Protein AF-A0A1Q6ETB6-F1 (afdb_monomer)

pLDDT: mean 91.85, std 9.09, range [51.88, 98.44]

Sequence (93 aa):
MLDDWRLGNLTTDSFPELERMRQALGFIEASRIYPPQCRSCKWAPLCRGGGRRDRLAMPAGSLGVNRYCGAFRSFFEYAVPKLMELVRQYSRQ

Nearest PDB structures (foldseek):
  4k38-assembly2_B  TM=8.822E-01  e=7.637E-05  Clostridium perfringens ATCC 13124
  4k39-assembly1_A  TM=8.865E-01  e=8.682E-05  Clostridium perfringens ATCC 13124
  4k39-assembly2_B  TM=8.851E-01  e=1.052E-04  Clostridium perfringens ATCC 13124
  4k37-assembly1_A  TM=8.856E-01  e=9.870E-05  Clostridium perfringens ATCC 13124
  4k36-assembly1_A  TM=8.894E-01  e=1.546E-04  Clostridium perfringens ATCC 13124

Secondary structure (DSSP, 8-state):
--GGG----TTTS-HHHHHHHHHHHTHHHHHH---HHHHS-TTHHHHTT--GGGEEEPTTS-EEEETTHHHHHHHHHHHHHHHHHHHHHHTT-

Structure (mmCIF, N/CA/C/O backbone):
data_AF-A0A1Q6ETB6-F1
#
_entry.id   AF-A0A1Q6ETB6-F1
#
loop_
_atom_site.group_PDB
_atom_site.id
_atom_site.type_symbol
_atom_site.label_atom_id
_atom_site.label_alt_id
_atom_site.label_comp_id
_atom_site.label_asym_id
_atom_site.label_entity_id
_atom_site.label_seq_id
_atom_site.pdbx_PDB_ins_code
_atom_site.Cartn_x
_atom_site.Cartn_y
_atom_site.Cartn_z
_atom_site.occupancy
_atom_site.B_iso_or_equiv
_atom_site.auth_seq_id
_atom_site.auth_comp_id
_atom_site.auth_asym_id
_atom_site.auth_atom_id
_atom_site.pdbx_PDB_model_num
ATOM 1 N N . MET A 1 1 ? -3.340 -7.848 -19.755 1.00 51.88 1 MET A N 1
ATOM 2 C CA . MET A 1 1 ? -2.057 -8.214 -20.380 1.00 51.88 1 MET A CA 1
ATOM 3 C C . MET A 1 1 ? -0.966 -7.867 -19.372 1.00 51.88 1 MET A C 1
ATOM 5 O O . MET A 1 1 ? -1.039 -6.786 -18.808 1.00 51.88 1 MET A O 1
ATOM 9 N N . LEU A 1 2 ? -0.082 -8.799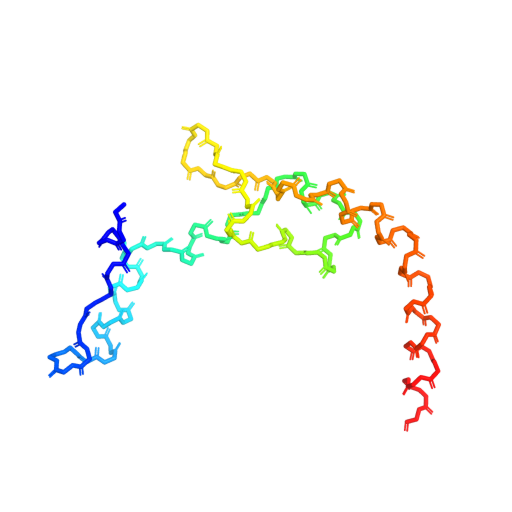 -18.995 1.00 63.56 2 LEU A N 1
ATOM 10 C CA . LEU A 1 2 ? 0.982 -8.532 -18.001 1.00 63.56 2 LEU A CA 1
ATOM 11 C C . LEU A 1 2 ? 2.189 -7.812 -18.619 1.00 63.56 2 LEU A C 1
ATOM 13 O O . LEU A 1 2 ? 3.033 -7.300 -17.886 1.00 63.56 2 LEU A O 1
ATOM 17 N N . ASP A 1 3 ? 2.238 -7.751 -19.949 1.00 76.38 3 ASP A N 1
ATOM 18 C CA . ASP A 1 3 ? 3.353 -7.178 -20.698 1.00 76.38 3 ASP A CA 1
ATOM 19 C C . ASP A 1 3 ? 3.542 -5.683 -20.426 1.00 76.38 3 ASP A C 1
ATOM 21 O O . ASP A 1 3 ? 4.678 -5.217 -20.409 1.00 76.38 3 ASP A O 1
ATOM 25 N N . ASP A 1 4 ? 2.466 -4.963 -20.081 1.00 84.62 4 ASP A N 1
ATOM 26 C CA . ASP A 1 4 ? 2.508 -3.540 -19.707 1.00 84.62 4 ASP A CA 1
ATOM 27 C C . ASP A 1 4 ? 3.385 -3.266 -18.471 1.00 84.62 4 ASP A C 1
ATOM 29 O O . ASP A 1 4 ? 3.757 -2.125 -18.218 1.00 84.62 4 ASP A O 1
ATOM 33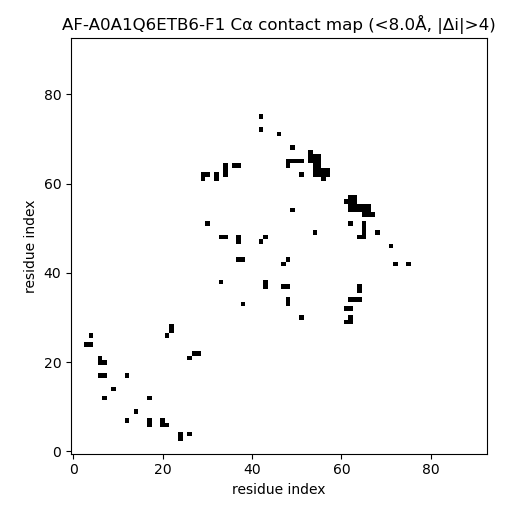 N N . TRP A 1 5 ? 3.711 -4.299 -17.683 1.00 89.12 5 TRP A N 1
ATOM 34 C CA . TRP A 1 5 ? 4.571 -4.200 -16.501 1.00 89.12 5 TRP A CA 1
ATOM 35 C C . TRP A 1 5 ? 5.881 -4.988 -16.636 1.00 89.12 5 TRP A C 1
ATOM 37 O O . TRP A 1 5 ? 6.546 -5.255 -15.631 1.00 89.12 5 TRP A O 1
ATOM 47 N N . ARG A 1 6 ? 6.269 -5.384 -17.855 1.00 93.19 6 ARG A N 1
ATOM 48 C CA . ARG A 1 6 ? 7.516 -6.118 -18.095 1.00 93.19 6 ARG A CA 1
ATOM 49 C C . ARG A 1 6 ? 8.731 -5.225 -17.820 1.00 93.19 6 ARG A C 1
ATOM 51 O O . ARG A 1 6 ? 8.952 -4.236 -18.506 1.00 93.19 6 ARG A O 1
ATOM 58 N N . LEU A 1 7 ? 9.555 -5.623 -16.851 1.00 94.69 7 LEU A N 1
ATOM 59 C CA . LEU A 1 7 ? 10.777 -4.898 -16.475 1.00 94.69 7 LEU A CA 1
ATOM 60 C C . LEU A 1 7 ? 11.978 -5.181 -17.385 1.00 94.69 7 LEU A C 1
ATOM 62 O O . LEU A 1 7 ? 12.834 -4.318 -17.527 1.00 94.69 7 LEU A O 1
ATOM 66 N N . GLY A 1 8 ? 12.051 -6.380 -17.966 1.00 94.88 8 GLY A N 1
ATOM 67 C CA . GLY A 1 8 ? 13.199 -6.835 -18.749 1.00 94.88 8 GLY A CA 1
ATOM 68 C C . GLY A 1 8 ? 13.439 -8.334 -18.584 1.00 94.88 8 GLY A C 1
ATOM 69 O O . GLY A 1 8 ? 12.503 -9.087 -18.297 1.00 94.88 8 GLY A O 1
ATOM 70 N N . ASN A 1 9 ? 14.680 -8.766 -18.776 1.00 96.19 9 ASN A N 1
ATOM 71 C CA . ASN A 1 9 ? 15.147 -10.137 -18.613 1.00 96.19 9 ASN A CA 1
ATOM 72 C C . ASN A 1 9 ? 16.494 -10.164 -17.869 1.00 96.19 9 ASN A C 1
ATOM 74 O O . ASN A 1 9 ? 17.481 -9.613 -18.336 1.00 96.19 9 ASN A O 1
ATOM 78 N N . LEU A 1 10 ? 16.554 -10.874 -16.740 1.00 96.81 10 LEU A N 1
ATOM 79 C CA . LEU A 1 10 ? 17.746 -10.967 -15.884 1.00 96.81 10 LEU A CA 1
ATOM 80 C C . LEU A 1 10 ? 18.966 -11.622 -16.555 1.00 96.81 10 LEU A C 1
ATOM 82 O O . LEU A 1 10 ? 20.074 -11.479 -16.047 1.00 96.81 10 LEU A O 1
ATOM 86 N N . THR A 1 11 ? 18.790 -12.361 -17.656 1.00 97.94 11 THR A N 1
ATOM 87 C CA . THR A 1 11 ? 19.915 -12.973 -18.385 1.00 97.94 11 THR A CA 1
ATOM 88 C C . THR A 1 11 ? 20.568 -12.022 -19.385 1.00 97.94 11 THR A C 1
ATOM 90 O O . THR A 1 11 ? 21.660 -12.317 -19.863 1.00 97.94 11 THR A O 1
ATOM 93 N N . THR A 1 12 ? 19.889 -10.933 -19.756 1.00 97.81 12 THR A N 1
ATOM 94 C CA . THR A 1 12 ? 20.358 -9.975 -20.774 1.00 97.81 12 THR A CA 1
ATOM 95 C C . THR A 1 12 ? 20.524 -8.565 -20.232 1.00 97.81 12 THR A C 1
ATOM 97 O O . THR A 1 12 ? 21.359 -7.827 -20.745 1.00 97.81 12 THR A O 1
ATOM 100 N N . ASP A 1 13 ? 19.767 -8.208 -19.197 1.00 97.81 13 ASP A N 1
ATOM 101 C CA . ASP A 1 13 ? 19.646 -6.843 -18.705 1.00 97.81 13 ASP A CA 1
ATOM 102 C C . ASP A 1 13 ? 20.272 -6.732 -17.312 1.00 97.81 13 ASP A C 1
ATOM 104 O O . ASP A 1 13 ? 20.064 -7.567 -16.427 1.00 97.81 13 ASP A O 1
ATOM 108 N N . SER A 1 14 ? 21.025 -5.660 -17.098 1.00 98.06 14 SER A N 1
ATOM 109 C CA . SER A 1 14 ? 21.638 -5.347 -15.811 1.00 98.06 14 SER A CA 1
ATOM 110 C C . SER A 1 14 ? 20.629 -4.747 -14.822 1.00 98.06 14 SER A C 1
ATOM 112 O O . SER A 1 14 ? 19.626 -4.140 -15.200 1.00 98.06 14 SER A O 1
ATOM 114 N N . PHE A 1 15 ? 20.911 -4.835 -13.517 1.00 98.12 15 PHE A N 1
ATOM 115 C CA . PHE A 1 15 ? 20.062 -4.209 -12.492 1.00 98.12 15 PHE A CA 1
ATOM 116 C C . PHE A 1 15 ? 19.832 -2.697 -12.698 1.00 98.12 15 PHE A C 1
ATOM 118 O O . PHE A 1 15 ? 18.691 -2.264 -12.528 1.00 98.12 15 PHE A O 1
ATOM 125 N N . PRO A 1 16 ? 20.832 -1.880 -13.092 1.00 98.31 16 PRO A N 1
ATOM 126 C CA . PRO A 1 16 ? 20.592 -0.473 -13.420 1.00 98.31 16 PRO A CA 1
ATOM 127 C C . PRO A 1 16 ? 19.609 -0.257 -14.582 1.00 98.31 16 PRO A C 1
ATOM 129 O O . PRO A 1 16 ? 18.826 0.693 -14.553 1.00 98.31 16 PRO A O 1
ATOM 132 N N . GLU A 1 17 ? 19.618 -1.125 -15.597 1.00 97.81 17 GLU A N 1
ATOM 133 C CA . GLU A 1 17 ? 18.672 -1.058 -16.720 1.00 97.81 17 GLU A CA 1
ATOM 134 C C . GLU A 1 17 ? 17.258 -1.441 -16.283 1.00 97.81 17 GLU A C 1
ATOM 136 O O . GLU A 1 17 ? 16.303 -0.724 -16.595 1.00 97.81 17 GLU A O 1
ATOM 141 N N . LEU A 1 18 ? 17.130 -2.505 -15.485 1.00 97.56 18 LEU A N 1
ATOM 142 C CA . LEU A 1 18 ? 15.856 -2.920 -14.896 1.00 97.56 18 LEU A CA 1
ATOM 143 C C . LEU A 1 18 ? 15.276 -1.837 -13.977 1.00 97.56 18 LEU A C 1
ATOM 145 O O . LEU A 1 18 ? 14.071 -1.594 -13.999 1.00 97.56 18 LEU A O 1
ATOM 149 N N . GLU A 1 19 ? 16.116 -1.144 -13.204 1.00 97.44 19 GLU A N 1
ATOM 150 C CA . GLU A 1 19 ? 15.686 -0.037 -12.345 1.00 97.44 19 GLU A CA 1
ATOM 151 C C . GLU A 1 19 ? 15.219 1.174 -13.163 1.00 97.44 19 GLU A C 1
ATOM 153 O O . GLU A 1 19 ? 14.175 1.757 -12.863 1.00 97.44 19 GLU A O 1
ATOM 158 N N . ARG A 1 20 ? 15.925 1.524 -14.245 1.00 96.94 20 ARG A N 1
ATOM 159 C 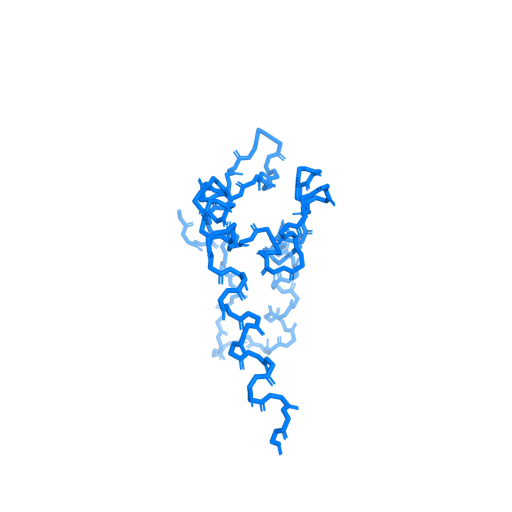CA . ARG A 1 20 ? 15.456 2.552 -15.187 1.00 96.94 20 ARG A CA 1
ATOM 160 C C . ARG A 1 20 ? 14.110 2.181 -15.805 1.00 96.94 20 ARG A C 1
ATOM 162 O O . ARG A 1 20 ? 13.231 3.037 -15.888 1.00 96.94 20 ARG A O 1
ATOM 169 N N . MET A 1 21 ? 13.929 0.923 -16.212 1.00 96.31 21 MET A N 1
ATOM 170 C CA . MET A 1 21 ? 12.650 0.457 -16.751 1.00 96.31 21 MET A CA 1
ATOM 171 C C . MET A 1 21 ? 11.549 0.516 -15.688 1.00 96.31 21 MET A C 1
ATOM 173 O O . MET A 1 21 ? 10.463 1.027 -15.948 1.00 96.31 21 MET A O 1
ATOM 177 N N . ARG A 1 22 ? 11.838 0.093 -14.451 1.00 95.56 22 ARG A N 1
ATOM 178 C CA . ARG A 1 22 ? 10.908 0.190 -13.316 1.00 95.56 22 ARG A CA 1
ATOM 179 C C . ARG A 1 22 ? 10.411 1.619 -13.098 1.00 95.56 22 ARG A C 1
ATOM 181 O O . ARG A 1 22 ? 9.224 1.806 -12.830 1.00 95.56 22 ARG A O 1
ATOM 188 N N . GLN A 1 23 ? 11.305 2.604 -13.186 1.00 95.88 23 GLN A N 1
ATOM 189 C CA . GLN A 1 23 ? 10.966 4.025 -13.077 1.00 95.88 23 GLN A CA 1
ATOM 190 C C . GLN A 1 23 ? 10.128 4.498 -14.270 1.00 95.88 23 GLN A C 1
ATOM 192 O O . GLN A 1 23 ? 9.112 5.160 -14.070 1.00 95.88 23 GLN A O 1
ATOM 197 N N . ALA A 1 24 ? 10.506 4.115 -15.494 1.00 94.75 24 ALA A N 1
ATOM 198 C CA . ALA A 1 24 ? 9.783 4.478 -16.714 1.00 94.75 24 ALA A CA 1
ATOM 199 C C . ALA A 1 24 ? 8.339 3.947 -16.729 1.00 94.75 24 ALA A C 1
ATOM 201 O O . ALA A 1 24 ? 7.429 4.650 -17.160 1.00 94.75 24 ALA A O 1
ATOM 202 N N . LEU A 1 25 ? 8.113 2.738 -16.204 1.00 93.50 25 LEU A N 1
ATOM 203 C CA . LEU A 1 25 ? 6.777 2.151 -16.076 1.00 93.50 25 LEU A CA 1
ATOM 204 C C . LEU A 1 25 ? 5.883 2.896 -15.069 1.00 93.50 25 LEU A C 1
ATOM 206 O O . LEU A 1 25 ? 4.660 2.801 -15.139 1.00 93.50 25 LEU A O 1
ATOM 210 N N . GLY A 1 26 ? 6.454 3.607 -14.092 1.00 91.88 26 GLY A N 1
ATOM 211 C CA . GLY A 1 26 ? 5.677 4.418 -13.151 1.00 91.88 26 GLY A CA 1
ATOM 212 C C . GLY A 1 26 ? 4.832 3.621 -12.142 1.00 91.88 26 GLY A C 1
ATOM 213 O O . GLY A 1 26 ? 3.929 4.179 -11.509 1.00 91.88 26 GLY A O 1
ATOM 214 N N . PHE A 1 27 ? 5.059 2.307 -11.985 1.00 90.69 27 PHE A N 1
ATOM 215 C CA . PHE A 1 27 ? 4.226 1.438 -11.134 1.00 90.69 27 PHE A CA 1
ATOM 216 C C . PHE A 1 27 ? 4.210 1.908 -9.674 1.00 90.69 27 PHE A C 1
ATOM 218 O O . PHE A 1 27 ? 3.148 1.967 -9.036 1.00 90.69 27 PHE A O 1
ATOM 225 N N . ILE A 1 28 ? 5.399 2.223 -9.150 1.00 92.00 28 ILE A N 1
ATOM 226 C CA . ILE A 1 28 ? 5.604 2.656 -7.765 1.00 92.00 28 ILE A CA 1
ATOM 227 C C . ILE A 1 28 ? 5.099 4.085 -7.601 1.00 92.00 28 ILE A C 1
ATOM 229 O O . ILE A 1 28 ? 4.414 4.396 -6.630 1.00 92.00 28 ILE A O 1
ATOM 233 N N . GLU A 1 29 ? 5.371 4.943 -8.569 1.00 92.12 29 GLU A N 1
ATOM 234 C CA . GLU A 1 29 ? 5.028 6.356 -8.602 1.00 92.12 29 GLU A CA 1
ATOM 235 C C . GLU A 1 29 ? 3.504 6.527 -8.550 1.00 92.12 29 GLU A C 1
ATOM 237 O O . GLU A 1 29 ? 2.988 7.238 -7.685 1.00 92.12 29 GLU A O 1
ATOM 242 N N . ALA A 1 30 ? 2.767 5.750 -9.351 1.00 89.12 30 ALA A N 1
ATOM 243 C CA . ALA A 1 30 ? 1.310 5.678 -9.289 1.00 89.12 30 ALA A CA 1
ATOM 244 C C . ALA A 1 30 ? 0.797 5.208 -7.914 1.00 89.12 30 ALA A C 1
ATOM 246 O O . ALA A 1 30 ? -0.241 5.673 -7.441 1.00 89.12 30 ALA A O 1
ATOM 247 N N . SER A 1 31 ? 1.525 4.312 -7.233 1.00 90.00 31 SER A N 1
ATOM 248 C CA . SER A 1 31 ? 1.145 3.824 -5.899 1.00 90.00 31 SER A CA 1
ATOM 249 C C . SER A 1 31 ? 1.248 4.896 -4.803 1.00 90.00 31 SER A C 1
ATOM 251 O O . SER A 1 31 ? 0.494 4.844 -3.829 1.00 90.00 31 SER A O 1
ATOM 253 N N . ARG A 1 32 ? 2.129 5.894 -4.981 1.00 90.12 32 ARG A N 1
ATOM 254 C CA . ARG A 1 32 ? 2.381 6.976 -4.010 1.00 90.12 32 ARG A CA 1
ATOM 255 C C . ARG A 1 32 ? 1.271 8.020 -3.965 1.00 90.12 32 ARG A C 1
ATOM 257 O O . ARG A 1 32 ? 1.198 8.780 -3.000 1.00 90.12 32 ARG A O 1
ATOM 264 N N . ILE A 1 33 ? 0.404 8.070 -4.978 1.00 88.12 33 ILE A N 1
ATOM 265 C CA . ILE A 1 33 ? -0.752 8.971 -4.990 1.00 88.12 33 ILE A CA 1
ATOM 266 C C . ILE A 1 33 ? -1.608 8.641 -3.773 1.00 88.12 33 ILE A C 1
ATOM 268 O O . ILE A 1 33 ? -2.119 7.531 -3.663 1.00 88.12 33 ILE A O 1
ATOM 272 N N . TYR A 1 34 ? -1.766 9.589 -2.856 1.00 88.94 34 TYR A N 1
ATOM 273 C CA . TYR A 1 34 ? -2.475 9.367 -1.601 1.00 88.94 34 TYR A CA 1
ATOM 274 C C . TYR A 1 34 ? -3.822 10.109 -1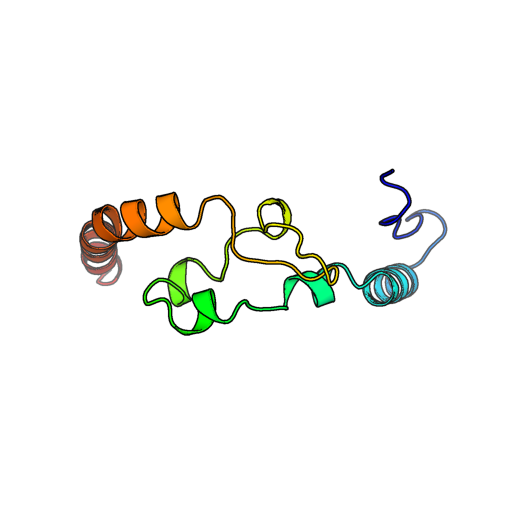.610 1.00 88.94 34 TYR A C 1
ATOM 276 O O . TYR A 1 34 ? -3.809 11.348 -1.665 1.00 88.94 34 TYR A O 1
ATOM 284 N N . PRO A 1 35 ? -4.973 9.397 -1.590 1.00 90.38 35 PRO A N 1
ATOM 285 C CA . PRO A 1 35 ? -6.284 10.012 -1.771 1.00 90.38 35 PRO A CA 1
ATOM 286 C C . PRO A 1 35 ? -6.589 11.030 -0.666 1.00 90.38 35 PRO A C 1
ATOM 288 O O . PRO A 1 35 ? -6.238 10.781 0.493 1.00 90.38 35 PRO A O 1
ATOM 291 N N . PRO A 1 36 ? -7.285 12.143 -0.963 1.00 90.94 36 PRO A N 1
ATOM 292 C CA . PRO A 1 36 ? -7.652 13.138 0.045 1.00 90.94 36 PRO A CA 1
ATOM 293 C C . PRO A 1 36 ? -8.400 12.544 1.247 1.00 90.94 36 PRO A C 1
ATOM 295 O O . PRO A 1 36 ? -8.114 12.904 2.384 1.00 90.94 36 PRO A O 1
ATOM 298 N N . GLN A 1 37 ? -9.273 11.555 1.020 1.00 92.19 37 GLN A N 1
ATOM 299 C CA . GLN A 1 37 ? -10.014 10.866 2.085 1.00 92.19 37 GLN A CA 1
ATOM 300 C C . GLN A 1 37 ? -9.086 10.120 3.051 1.00 92.19 37 GLN A C 1
ATOM 302 O O . GLN A 1 37 ? -9.391 9.967 4.230 1.00 92.19 37 GLN A O 1
ATOM 307 N N . CYS A 1 38 ? -7.942 9.640 2.560 1.00 94.19 38 CYS A N 1
ATOM 308 C CA . CYS A 1 38 ? -6.947 8.979 3.388 1.00 94.19 38 CYS A CA 1
ATOM 309 C C . CYS A 1 38 ? -6.083 9.990 4.159 1.00 94.19 38 CYS A C 1
ATOM 311 O O . CYS A 1 38 ? -5.524 9.618 5.185 1.00 94.19 38 CYS A O 1
ATOM 313 N N . ARG A 1 39 ? -5.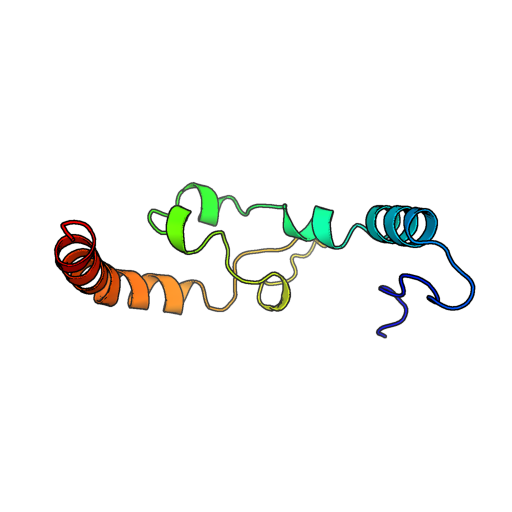980 11.256 3.718 1.00 92.00 39 ARG A N 1
ATOM 314 C CA . ARG A 1 39 ? -5.239 12.318 4.433 1.00 92.00 39 ARG A CA 1
ATOM 315 C C . ARG A 1 39 ? -5.950 12.774 5.702 1.00 92.00 39 ARG A C 1
ATOM 317 O O . ARG A 1 39 ? -5.282 13.046 6.689 1.00 92.00 39 ARG A O 1
ATOM 324 N N . SER A 1 40 ? -7.280 12.819 5.688 1.00 93.50 40 SER A N 1
ATOM 325 C CA . SER A 1 40 ? -8.096 13.201 6.849 1.00 93.50 40 SER A CA 1
ATOM 326 C C . SER A 1 40 ? -8.507 12.020 7.741 1.00 93.50 40 SER A C 1
ATOM 328 O O . SER A 1 40 ? -9.161 12.211 8.763 1.00 93.50 40 SER A O 1
ATOM 330 N N . CYS A 1 41 ? -8.151 10.784 7.379 1.00 96.81 41 CYS A N 1
ATOM 331 C CA . CYS A 1 41 ? -8.556 9.594 8.122 1.00 96.81 41 CYS A CA 1
ATOM 332 C C . CYS A 1 41 ? -7.686 9.380 9.371 1.00 96.81 41 CYS A C 1
ATOM 334 O O . CYS A 1 41 ? -6.474 9.215 9.257 1.00 96.81 41 CYS A O 1
ATOM 336 N N . LYS A 1 42 ? -8.301 9.248 10.555 1.00 97.19 42 LYS A N 1
ATOM 337 C CA . LYS A 1 42 ? -7.580 8.949 11.811 1.00 97.19 42 LYS A CA 1
ATOM 338 C C . LYS A 1 42 ? -6.778 7.639 11.776 1.00 97.19 42 LYS A C 1
ATOM 340 O O . LYS A 1 42 ? -5.781 7.502 12.473 1.00 97.19 42 LYS A O 1
ATOM 345 N N . TRP A 1 43 ? -7.188 6.689 10.932 1.00 97.62 43 TRP A N 1
ATOM 346 C CA . TRP A 1 43 ? -6.515 5.399 10.752 1.00 97.62 43 TRP A CA 1
ATOM 347 C C . TRP A 1 43 ? -5.384 5.431 9.715 1.00 97.62 43 TRP A C 1
ATOM 349 O O . TRP A 1 43 ? -4.746 4.407 9.478 1.00 97.62 43 TRP A O 1
ATOM 359 N N . ALA A 1 44 ? -5.113 6.582 9.089 1.00 96.00 44 ALA A N 1
ATOM 360 C CA . ALA A 1 44 ? -4.064 6.746 8.084 1.00 96.00 44 ALA A CA 1
ATOM 361 C C . ALA A 1 44 ? -2.668 6.258 8.519 1.00 96.00 44 ALA A C 1
ATOM 363 O O . ALA A 1 44 ? -2.030 5.583 7.708 1.00 96.00 44 ALA A O 1
ATOM 364 N N . PRO A 1 45 ? -2.192 6.499 9.761 1.00 94.81 45 PRO A N 1
ATOM 365 C CA . PRO A 1 45 ? -0.858 6.053 10.178 1.00 94.81 45 PRO A CA 1
ATOM 366 C C . PRO A 1 45 ? -0.684 4.525 10.177 1.00 94.81 45 PRO A C 1
ATOM 368 O O . PRO A 1 45 ? 0.410 4.025 9.902 1.00 94.81 45 PRO A O 1
ATOM 371 N N . LEU A 1 46 ? -1.773 3.791 10.441 1.00 95.75 46 LEU A N 1
ATOM 372 C CA . LEU A 1 46 ? -1.797 2.328 10.474 1.00 95.75 46 LEU A CA 1
ATOM 373 C C . LEU A 1 46 ? -2.136 1.732 9.099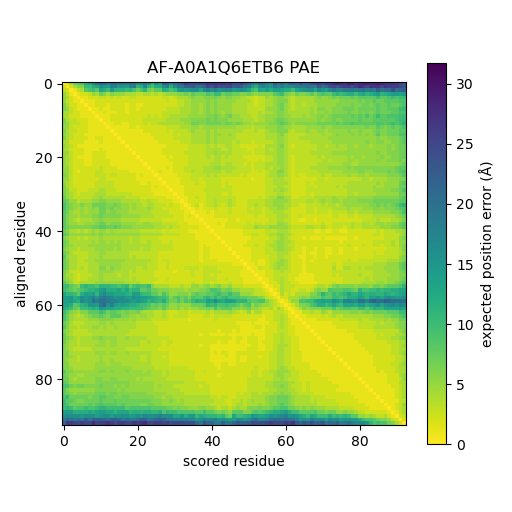 1.00 95.75 46 LEU A C 1
ATOM 375 O O . LEU A 1 46 ? -1.447 0.840 8.618 1.00 95.75 46 LEU A O 1
ATOM 379 N N . CYS A 1 47 ? -3.178 2.254 8.447 1.00 96.19 47 CYS A N 1
ATOM 380 C CA . CYS A 1 47 ? -3.709 1.744 7.180 1.00 96.19 47 CYS A CA 1
ATOM 381 C C . CYS A 1 47 ? -2.843 2.109 5.966 1.00 96.19 47 CYS A C 1
ATOM 383 O O . CYS A 1 47 ? -2.714 1.325 5.027 1.00 96.19 47 CYS A O 1
ATOM 385 N N . ARG A 1 48 ? -2.299 3.335 5.949 1.00 95.00 48 ARG A N 1
ATOM 386 C CA . ARG A 1 48 ? -1.460 3.890 4.870 1.00 95.00 48 ARG A CA 1
ATOM 387 C C . ARG A 1 48 ? -2.070 3.798 3.462 1.00 95.00 48 ARG A C 1
ATOM 389 O O . ARG A 1 48 ? -1.357 3.808 2.467 1.00 95.00 48 ARG A O 1
ATOM 396 N N . GLY A 1 49 ? -3.401 3.744 3.369 1.00 93.75 49 GLY A N 1
ATOM 397 C CA . GLY A 1 49 ? -4.135 3.639 2.101 1.00 93.75 49 GLY A CA 1
ATOM 398 C C . GLY A 1 49 ? -4.306 2.211 1.567 1.00 93.75 49 GLY A C 1
ATOM 399 O O . GLY A 1 49 ? -4.922 2.038 0.514 1.00 93.75 49 GLY A O 1
ATOM 400 N N . GLY A 1 50 ? -3.828 1.194 2.294 1.00 94.75 50 GLY A N 1
ATOM 401 C CA . GLY A 1 50 ? -3.910 -0.216 1.910 1.00 94.75 50 GLY A CA 1
ATOM 402 C C . GLY A 1 50 ? -3.070 -0.578 0.675 1.00 94.75 50 GLY A C 1
ATOM 403 O O . GLY A 1 50 ? -2.313 0.229 0.139 1.00 94.75 50 GLY A O 1
ATOM 404 N N . GLY A 1 51 ? -3.206 -1.820 0.205 1.00 93.56 51 GLY A N 1
ATOM 405 C CA . GLY A 1 51 ? -2.445 -2.322 -0.943 1.00 93.56 51 GLY A CA 1
ATOM 406 C C . GLY A 1 51 ? -2.897 -1.722 -2.280 1.00 93.56 51 GLY A C 1
ATOM 407 O O . GLY A 1 51 ? -4.096 -1.652 -2.550 1.00 93.56 51 GLY A O 1
ATOM 408 N N . ARG A 1 52 ? -1.939 -1.353 -3.150 1.00 91.75 52 ARG A N 1
ATOM 409 C CA . ARG A 1 52 ? -2.177 -0.808 -4.510 1.00 91.75 52 ARG A CA 1
ATOM 410 C C . ARG A 1 52 ? -3.195 -1.626 -5.305 1.00 91.75 52 ARG A C 1
ATOM 412 O O . ARG A 1 52 ? -4.068 -1.044 -5.935 1.00 91.75 52 ARG A O 1
ATOM 419 N N . ARG A 1 53 ? -3.083 -2.958 -5.259 1.00 92.25 53 ARG A N 1
ATOM 420 C CA . ARG A 1 53 ? -3.940 -3.896 -6.004 1.00 92.25 53 ARG A CA 1
ATOM 421 C C . ARG A 1 53 ? -5.432 -3.736 -5.696 1.00 92.25 53 ARG A C 1
ATOM 423 O O . ARG A 1 53 ? -6.260 -3.978 -6.568 1.00 92.25 53 ARG A O 1
ATOM 430 N N . ASP A 1 54 ? -5.758 -3.319 -4.479 1.00 94.56 54 ASP A N 1
ATOM 431 C CA . ASP A 1 54 ? -7.133 -3.189 -3.995 1.00 94.56 54 ASP A CA 1
ATOM 432 C C . ASP A 1 54 ? -7.644 -1.748 -4.017 1.00 94.56 54 ASP A C 1
ATOM 434 O O . ASP A 1 54 ? -8.762 -1.470 -3.578 1.00 94.56 54 ASP A O 1
ATOM 438 N N . ARG A 1 55 ? -6.846 -0.810 -4.530 1.00 93.31 55 ARG A N 1
ATOM 439 C CA . ARG A 1 55 ? -7.282 0.570 -4.729 1.00 93.31 55 ARG A CA 1
ATOM 440 C C . ARG A 1 55 ? -8.109 0.670 -6.000 1.00 93.31 55 ARG A C 1
ATOM 442 O O . ARG A 1 55 ? -7.739 0.133 -7.040 1.00 93.31 55 ARG A O 1
ATOM 449 N N . LEU A 1 56 ? -9.251 1.341 -5.890 1.00 86.50 56 LEU A N 1
ATOM 450 C CA . LEU A 1 56 ? -10.184 1.499 -7.001 1.00 86.50 56 LEU A CA 1
ATOM 451 C C . LEU A 1 56 ? -9.542 2.340 -8.110 1.00 86.50 56 LEU A C 1
ATOM 453 O O . LEU A 1 56 ? -8.947 3.377 -7.825 1.00 86.50 56 LEU A O 1
ATOM 457 N N . ALA A 1 57 ? -9.661 1.903 -9.362 1.00 86.00 57 ALA A N 1
ATOM 458 C CA . ALA A 1 57 ? -9.249 2.714 -10.501 1.00 86.00 57 ALA A CA 1
ATOM 459 C C . ALA A 1 57 ? -10.202 3.910 -10.647 1.00 86.00 57 ALA A C 1
ATOM 461 O O . ALA A 1 57 ? -11.420 3.739 -10.605 1.00 86.00 57 ALA A O 1
ATOM 462 N N . MET A 1 58 ? -9.651 5.112 -10.795 1.00 82.38 58 MET A N 1
ATOM 463 C CA . MET A 1 58 ? -10.418 6.340 -11.002 1.00 82.38 58 MET A CA 1
ATOM 464 C C . MET A 1 58 ? -10.429 6.721 -12.491 1.00 82.38 58 MET A C 1
ATOM 466 O O . MET A 1 58 ? -9.493 6.364 -13.209 1.00 82.38 58 MET A O 1
ATOM 470 N N . PRO A 1 59 ? -11.422 7.503 -12.962 1.00 72.88 59 PRO A N 1
ATOM 471 C CA . PRO A 1 59 ? -11.544 7.904 -14.371 1.00 72.88 59 PRO A CA 1
ATOM 472 C C . PRO A 1 59 ? -10.302 8.589 -14.967 1.00 72.88 59 PRO A C 1
ATOM 474 O O . PRO A 1 59 ? -10.062 8.492 -16.162 1.00 72.88 59 PRO A O 1
ATOM 477 N N . ALA A 1 60 ? -9.484 9.241 -14.135 1.00 69.12 60 ALA A N 1
ATOM 478 C CA . ALA A 1 60 ? -8.234 9.892 -14.539 1.00 69.12 60 ALA A CA 1
ATOM 479 C C . ALA A 1 60 ? -7.002 8.956 -14.509 1.00 69.12 60 ALA A C 1
ATOM 481 O O . ALA A 1 60 ? -5.871 9.432 -14.459 1.00 69.12 60 ALA A O 1
ATOM 482 N N . GLY A 1 61 ? -7.195 7.634 -14.423 1.00 71.38 61 GLY A N 1
ATOM 483 C CA . GLY A 1 61 ? -6.110 6.652 -14.281 1.00 71.38 61 GLY A CA 1
ATOM 484 C C . GLY A 1 61 ? -5.424 6.655 -12.907 1.00 71.38 61 GLY A C 1
ATOM 485 O O . GLY A 1 61 ? -4.497 5.883 -12.669 1.00 71.38 61 GLY A O 1
ATOM 486 N N . SER A 1 62 ? -5.879 7.502 -11.979 1.00 81.31 62 SER A N 1
ATOM 487 C CA . SER A 1 62 ? -5.354 7.573 -10.618 1.00 81.31 62 SER A CA 1
ATOM 488 C C . SER A 1 62 ? -5.955 6.493 -9.716 1.00 81.31 62 SER A C 1
ATOM 490 O O . SER A 1 62 ? -7.015 5.925 -9.984 1.00 81.31 62 SER A O 1
ATOM 492 N N . LEU A 1 63 ? -5.264 6.194 -8.617 1.00 88.88 63 LEU A N 1
ATOM 493 C CA . LEU A 1 63 ? -5.738 5.232 -7.628 1.00 88.88 63 LEU A CA 1
ATOM 494 C C . LEU A 1 63 ? -6.607 5.929 -6.577 1.00 88.88 63 LEU A C 1
ATOM 496 O O . LEU A 1 63 ? -6.156 6.834 -5.873 1.00 88.88 63 LEU A O 1
ATOM 500 N N . GLY A 1 64 ? -7.835 5.457 -6.415 1.00 91.81 64 GLY A N 1
ATOM 501 C CA . GLY A 1 64 ? -8.773 5.877 -5.383 1.00 91.81 64 GLY A CA 1
ATOM 502 C C . GLY A 1 64 ? -8.492 5.229 -4.027 1.00 91.81 64 GLY A C 1
ATOM 503 O O . GLY A 1 64 ? -7.391 4.740 -3.748 1.00 91.81 64 GLY A O 1
ATOM 504 N N . VAL A 1 65 ? -9.506 5.232 -3.162 1.00 94.62 65 VAL A N 1
ATOM 505 C CA . VAL A 1 65 ? -9.454 4.532 -1.872 1.00 94.62 65 VAL A CA 1
ATOM 506 C C . VAL A 1 65 ? -9.427 3.015 -2.071 1.00 94.62 65 VAL A C 1
ATOM 508 O O . VAL A 1 65 ? -9.864 2.490 -3.097 1.00 94.62 65 VAL A O 1
ATOM 511 N N . ASN A 1 66 ? -8.905 2.299 -1.077 1.00 95.88 66 ASN A N 1
ATOM 512 C CA . ASN A 1 66 ? -8.959 0.842 -1.050 1.00 95.88 66 ASN A CA 1
ATOM 513 C C . ASN A 1 66 ? -10.419 0.360 -0.963 1.00 95.88 66 ASN A C 1
ATOM 515 O O . ASN A 1 66 ? -11.190 0.899 -0.166 1.00 95.88 66 ASN A O 1
ATOM 519 N N . ARG A 1 67 ? -10.802 -0.668 -1.729 1.00 96.50 67 ARG A N 1
ATOM 520 C CA . ARG A 1 67 ? -12.158 -1.249 -1.680 1.00 96.50 67 ARG A CA 1
ATOM 521 C C . ARG A 1 67 ? -12.549 -1.767 -0.292 1.00 96.50 67 ARG A C 1
ATOM 523 O O . ARG A 1 67 ? -13.721 -1.734 0.061 1.00 96.50 67 ARG A O 1
ATOM 530 N N . TYR A 1 68 ? -11.571 -2.156 0.524 1.00 97.06 68 TYR A N 1
ATOM 531 C CA . TYR A 1 68 ? -11.759 -2.596 1.907 1.00 97.06 68 TYR A CA 1
ATOM 532 C C . TYR A 1 68 ? -11.679 -1.454 2.929 1.00 97.06 68 TYR A C 1
ATOM 534 O O . TYR A 1 68 ? -11.648 -1.709 4.129 1.00 97.06 68 TYR A O 1
ATOM 542 N N . CYS A 1 69 ? -11.671 -0.184 2.502 1.00 96.81 69 CYS A N 1
ATOM 543 C CA . CYS A 1 69 ? -11.578 0.965 3.411 1.00 96.81 69 CYS A CA 1
ATOM 544 C C . CYS A 1 69 ? -12.654 0.935 4.513 1.00 96.81 69 CYS A C 1
ATOM 546 O O . CYS A 1 69 ? -12.355 1.214 5.672 1.00 96.81 69 CYS A O 1
ATOM 548 N N . GLY A 1 70 ? -13.891 0.541 4.185 1.00 96.94 70 GLY A N 1
ATOM 549 C CA . GLY A 1 70 ? -14.953 0.341 5.178 1.00 96.94 70 GLY A CA 1
ATOM 550 C C . GLY A 1 70 ? -14.584 -0.705 6.233 1.00 96.94 70 GLY A C 1
ATOM 551 O O . GLY A 1 70 ? -14.608 -0.400 7.422 1.00 96.94 70 GLY A O 1
ATOM 552 N N . ALA A 1 71 ? -14.157 -1.890 5.788 1.00 97.94 71 ALA A N 1
ATOM 553 C CA . ALA A 1 71 ? -13.752 -2.986 6.664 1.00 97.94 71 ALA A CA 1
ATOM 554 C C . ALA A 1 71 ? -12.557 -2.609 7.552 1.00 97.94 71 ALA A C 1
ATOM 556 O O . ALA A 1 71 ? -12.598 -2.859 8.751 1.00 97.94 71 ALA A O 1
ATOM 557 N N . PHE A 1 72 ? -11.534 -1.942 7.003 1.00 97.75 72 PHE A N 1
ATOM 558 C CA . PHE A 1 72 ? -10.396 -1.463 7.790 1.00 97.75 72 PHE A CA 1
ATOM 559 C C . PHE A 1 72 ? -10.823 -0.489 8.883 1.00 97.75 72 PHE A C 1
ATOM 561 O O . PHE A 1 72 ? -10.384 -0.633 10.017 1.00 97.75 72 PHE A O 1
ATOM 568 N N . ARG A 1 73 ? -11.700 0.476 8.573 1.00 97.75 73 ARG A N 1
ATOM 569 C CA . ARG A 1 73 ? -12.205 1.412 9.588 1.00 97.75 73 ARG A CA 1
ATOM 570 C C . ARG A 1 73 ? -12.914 0.659 10.711 1.00 97.75 73 ARG A C 1
ATOM 572 O O . ARG A 1 73 ? -12.515 0.812 11.857 1.00 97.75 73 ARG A O 1
ATOM 579 N N . SER A 1 74 ? -13.889 -0.190 10.386 1.00 98.19 74 SER A N 1
ATOM 580 C CA . SER A 1 74 ? -14.640 -0.964 11.385 1.00 98.19 74 SER A CA 1
ATOM 581 C C . SER A 1 74 ? -13.745 -1.890 12.212 1.00 98.19 74 SER A C 1
ATOM 583 O O . SER A 1 74 ? -13.882 -1.954 13.431 1.00 98.19 74 SER A O 1
ATOM 585 N N . PHE A 1 75 ? -12.798 -2.572 11.568 1.00 98.44 75 PHE A N 1
ATOM 586 C CA . PHE A 1 75 ? -11.844 -3.437 12.251 1.00 98.44 75 PHE A CA 1
ATOM 587 C C . PHE A 1 75 ? -10.940 -2.649 13.198 1.00 98.44 75 PHE A C 1
ATOM 589 O O . PHE A 1 75 ? -10.742 -3.072 14.332 1.00 98.44 75 PHE A O 1
ATOM 596 N N . PHE A 1 76 ? -10.411 -1.499 12.773 1.00 98.31 76 PHE A N 1
ATOM 597 C CA . PHE A 1 76 ? -9.512 -0.716 13.615 1.00 98.31 76 PHE A CA 1
ATOM 598 C C . PHE A 1 76 ? -10.214 -0.071 14.809 1.00 98.31 76 PHE A C 1
ATOM 600 O O .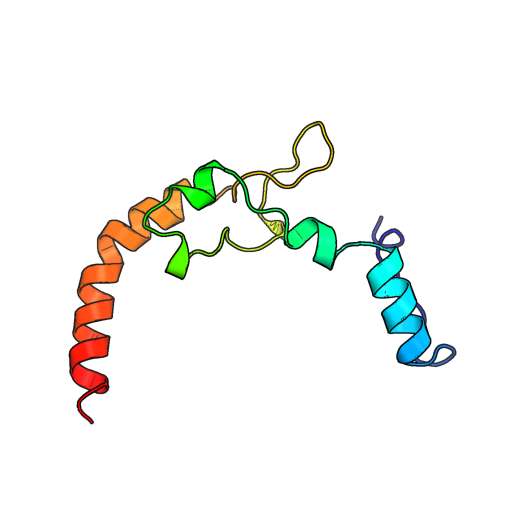 PHE A 1 76 ? -9.624 -0.072 15.887 1.00 98.31 76 PHE A O 1
ATOM 607 N N . GLU A 1 77 ? -11.468 0.381 14.675 1.00 98.12 77 GLU A N 1
ATOM 608 C CA . GLU A 1 77 ? -12.257 0.808 15.846 1.00 98.12 77 GLU A CA 1
ATOM 609 C C . GLU A 1 77 ? -12.322 -0.299 16.909 1.00 98.12 77 GLU A C 1
ATOM 611 O O . GLU A 1 77 ? -12.152 -0.036 18.096 1.00 98.12 77 GLU A O 1
ATOM 616 N N . TYR A 1 78 ? -12.534 -1.545 16.479 1.00 98.12 78 TYR A N 1
ATOM 617 C CA . TYR A 1 78 ? -12.657 -2.691 17.376 1.00 98.12 78 TYR A CA 1
ATOM 618 C C . TYR A 1 78 ? -11.310 -3.173 17.939 1.00 98.12 78 TYR A C 1
ATOM 620 O O . TYR A 1 78 ? -11.191 -3.475 19.127 1.00 98.12 78 TYR A O 1
ATOM 628 N N . ALA A 1 79 ? -10.299 -3.304 17.080 1.00 98.19 79 ALA A N 1
ATOM 629 C CA . ALA A 1 79 ? -9.075 -4.032 17.391 1.00 98.19 79 ALA A CA 1
ATOM 630 C C . ALA A 1 79 ? -7.978 -3.148 17.989 1.00 98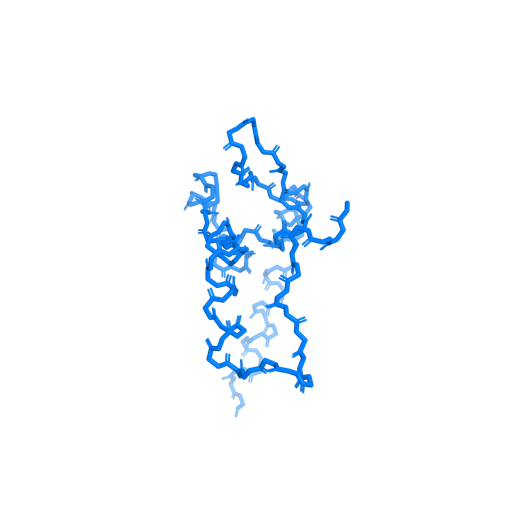.19 79 ALA A C 1
ATOM 632 O O . ALA A 1 79 ? -7.226 -3.621 18.839 1.00 98.19 79 ALA A O 1
ATOM 633 N N . VAL A 1 80 ? -7.865 -1.878 17.578 1.00 97.69 80 VAL A N 1
ATOM 634 C CA . VAL A 1 80 ? -6.736 -1.028 17.994 1.00 97.69 80 VAL A CA 1
ATOM 635 C C . VAL A 1 80 ? -6.652 -0.846 19.511 1.00 97.69 80 VAL A C 1
ATOM 637 O O . VAL A 1 80 ? -5.544 -0.985 20.026 1.00 97.69 80 VAL A O 1
ATOM 640 N N . PRO A 1 81 ? -7.747 -0.626 20.268 1.00 97.06 81 PRO A N 1
ATOM 641 C CA . PRO A 1 81 ? -7.659 -0.546 21.727 1.00 97.06 81 PRO A CA 1
ATOM 642 C C . PRO A 1 81 ? -6.997 -1.782 22.363 1.00 97.06 81 PRO A C 1
ATOM 644 O O . PRO A 1 81 ? -6.096 -1.635 23.187 1.00 97.06 81 PRO A O 1
ATOM 647 N N . LYS A 1 82 ? -7.363 -2.986 21.900 1.00 97.38 82 LYS A N 1
ATOM 648 C CA . LYS A 1 82 ? -6.812 -4.271 22.367 1.00 97.38 82 LYS A CA 1
ATOM 649 C C . LYS A 1 82 ? -5.359 -4.465 21.940 1.00 97.38 82 LYS A C 1
ATOM 651 O O . LYS A 1 82 ? -4.522 -4.890 22.728 1.00 97.38 82 LYS A O 1
ATOM 656 N N . LEU A 1 83 ? -5.029 -4.105 20.700 1.00 96.94 83 LEU A N 1
ATOM 657 C CA . LEU A 1 83 ? -3.647 -4.143 20.211 1.00 96.94 83 LEU A CA 1
ATOM 658 C C . LEU A 1 83 ? -2.744 -3.211 21.029 1.00 96.94 83 LEU A C 1
ATOM 660 O O . LEU A 1 83 ? -1.615 -3.574 21.344 1.00 96.94 83 LEU A O 1
ATOM 664 N N . MET A 1 84 ? -3.246 -2.043 21.435 1.00 96.38 84 MET A N 1
ATOM 665 C CA . MET A 1 84 ? -2.498 -1.120 22.289 1.00 96.38 84 MET A CA 1
ATOM 666 C C . MET A 1 84 ? -2.292 -1.654 23.713 1.00 96.38 84 MET A C 1
ATOM 668 O O . MET A 1 84 ? -1.290 -1.310 24.338 1.00 96.38 84 MET A O 1
ATOM 672 N N . GLU A 1 85 ? -3.194 -2.489 24.238 1.00 96.44 85 GLU A N 1
ATOM 673 C CA . GLU A 1 85 ? -2.964 -3.204 25.503 1.00 96.44 85 GLU A CA 1
ATOM 674 C C . GLU A 1 85 ? -1.787 -4.170 25.384 1.00 96.44 85 GLU A C 1
ATOM 676 O O . GLU A 1 85 ? -0.891 -4.124 26.225 1.00 96.44 85 GLU A O 1
ATOM 681 N N . LEU A 1 86 ? -1.735 -4.955 24.304 1.00 96.00 86 LEU A N 1
ATOM 682 C CA . LEU A 1 86 ? -0.615 -5.859 24.033 1.00 96.00 86 LEU A CA 1
ATOM 683 C C . LEU A 1 86 ? 0.697 -5.082 23.887 1.00 96.00 86 LEU A C 1
ATOM 685 O O . LEU A 1 86 ? 1.679 -5.406 24.546 1.00 96.00 86 LEU A O 1
ATOM 689 N N . VAL A 1 87 ? 0.712 -4.000 23.101 1.00 96.00 87 VAL A N 1
ATOM 690 C CA . VAL A 1 87 ? 1.907 -3.148 22.966 1.00 96.00 87 VAL A CA 1
ATOM 691 C C . VAL A 1 87 ? 2.381 -2.658 24.337 1.00 96.00 87 VAL A C 1
ATOM 693 O O . VAL A 1 87 ? 3.554 -2.795 24.656 1.00 96.00 87 VAL A O 1
ATOM 696 N N . ARG A 1 88 ? 1.489 -2.169 25.209 1.00 95.88 88 ARG A N 1
ATOM 697 C CA . ARG A 1 88 ? 1.879 -1.733 26.565 1.00 95.88 88 ARG A CA 1
ATOM 698 C C . ARG A 1 88 ? 2.461 -2.855 27.428 1.00 95.88 88 ARG A C 1
ATOM 700 O O . ARG A 1 88 ?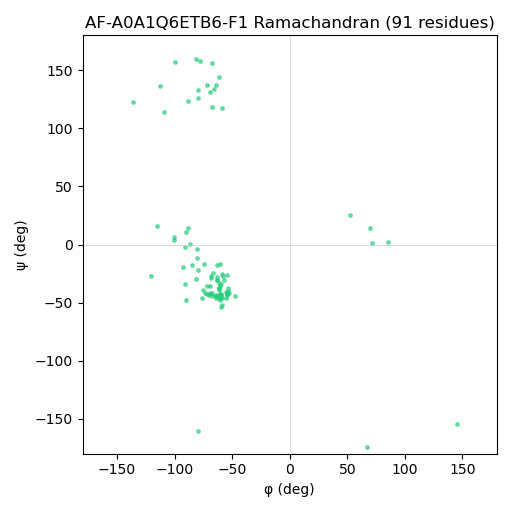 3.317 -2.566 28.260 1.00 95.88 88 ARG A O 1
ATOM 707 N N . GLN A 1 89 ? 1.988 -4.088 27.261 1.00 94.94 89 GLN A N 1
ATOM 708 C CA . GLN A 1 89 ? 2.487 -5.250 27.999 1.00 94.94 89 GLN A CA 1
ATOM 709 C C . GLN A 1 89 ? 3.890 -5.659 27.535 1.00 94.94 89 GLN A C 1
ATOM 711 O O . GLN A 1 89 ? 4.746 -5.930 28.372 1.00 94.94 89 GLN A O 1
ATOM 716 N N . TYR A 1 90 ? 4.139 -5.653 26.223 1.00 93.31 90 TYR A N 1
ATOM 717 C CA . TYR A 1 90 ? 5.400 -6.131 25.647 1.00 93.31 90 TYR A CA 1
ATOM 718 C C . TYR A 1 90 ? 6.461 -5.042 25.442 1.00 93.31 90 TYR A C 1
ATOM 720 O O . TYR A 1 90 ? 7.633 -5.366 25.346 1.00 93.31 90 TYR A O 1
ATOM 728 N N . SER A 1 91 ? 6.100 -3.756 25.405 1.00 86.94 91 SER A N 1
ATOM 729 C CA . SER A 1 91 ? 7.073 -2.651 25.298 1.00 86.94 91 SER A CA 1
ATOM 730 C C . SER A 1 91 ? 7.741 -2.272 26.625 1.00 86.94 91 SER A C 1
ATOM 732 O O . SER A 1 91 ? 8.563 -1.362 26.648 1.00 86.94 91 SER A O 1
ATOM 734 N N . ARG A 1 92 ? 7.345 -2.899 27.739 1.00 67.56 92 ARG A N 1
ATOM 735 C CA . ARG A 1 92 ? 7.959 -2.716 29.069 1.00 67.56 92 ARG A CA 1
ATOM 736 C C . ARG A 1 92 ? 8.925 -3.850 29.441 1.00 67.56 92 ARG A C 1
ATOM 738 O O . ARG A 1 92 ? 9.375 -3.890 30.584 1.00 67.56 92 ARG A O 1
ATOM 745 N N . GLN A 1 93 ? 9.187 -4.758 28.505 1.00 54.50 93 GLN A N 1
ATOM 746 C CA . GLN A 1 93 ? 10.247 -5.766 28.564 1.00 54.50 93 GLN A CA 1
ATOM 747 C C . GLN A 1 93 ? 11.420 -5.283 27.715 1.00 54.50 93 GLN A C 1
ATOM 749 O O . GLN A 1 93 ? 12.566 -5.559 28.120 1.00 54.50 93 GLN A O 1
#

Radius of gyration: 18.5 Å; Cα contacts (8 Å, |Δi|>4): 63; chains: 1; bounding box: 37×26×50 Å

Foldseek 3Di:
DCVLQDQDDPVPDDPVSSVVSNVVSCPVVLVPDDAPVLVPDPCCVPCVQPDQVQFDQDPVRGGHGGPCPVVVVVCCVVCVVVVVVVCVVPVVD

Mean predicted aligned error: 4.74 Å

Solvent-accessible surface area (backbone atoms only — not comparable to full-atom values): 5736 Å² total; per-residue (Å²): 126,73,69,85,71,65,50,78,48,85,92,81,46,53,70,71,55,36,49,52,39,47,58,73,65,34,63,65,64,56,57,66,58,73,40,72,74,48,72,77,35,92,57,30,90,81,51,68,61,59,58,69,90,48,26,38,82,37,99,85,78,43,52,44,61,27,76,56,49,67,57,53,52,59,47,46,72,67,44,47,67,59,51,51,51,52,47,62,64,61,74,76,111